Protein AF-A0AAD5WM75-F1 (afdb_monomer_lite)

Sequence (173 aa):
MRLFDHIQTLYEHELYEDLVFLHELIPHCESLSAKHEALMAVYVADAYFELEKYSLSLLSYFKALQLYPEVSRSIHNKHFSDAEVRFRYHKCLVKEKKFEEALAVLAKISGHQYIPKVRYAMAKLLSGKDHKGVNISTLYLQDVFTQCNSAFGSLSTVLRSGASTGSTTLTST

Secondary structure (DSSP, 8-state):
--HHHHHHHHHHTT-HHHHHHHHHH-S--TT--HHHHHHHHHHHHHHHHHTT-HHHHHHHHHHHHHHHHHHGGG---GGGSHHHHHHHHHHHHHHTT-HHHHHHHHHTS-TTS--HHHHHHHHHHHTTS-HHHHHHHHHHHHHHHHH-TT-HHHHHHHHHTT-----------

Radius of gyration: 19.09 Å; chains: 1; bounding box: 59×29×52 Å

InterPro domains:
  IPR011990 Tetratricopeptide-like helical domain superfamily [G3DSA:1.25.40.10] (1-127)
  IPR011990 Tetratricopeptide-like helical domain superfamily [SSF48452] (37-109)

Foldseek 3Di:
DALLVVLVVCLVVLVLVVNLVSPVVPVDRPDDDLQSQLVSLQSNLVSCVVVVVLVSSLVSLVSSLVSCVPCQVVDPPPCSHNQNSLVVNLVSCVSVVVLVVSLVSLVPNPPVPLDLSSLQSQLVSQCPDDPVSVVSSLVSLLSSCVVPVPSVVSVVSNVVVVNDPDDDDPPDD

pLDDT: mean 88.29, std 14.53, range [34.72, 98.69]

Structure (mmCIF, N/CA/C/O backbone):
data_AF-A0AAD5WM75-F1
#
_entry.id   AF-A0AAD5WM75-F1
#
loop_
_atom_site.group_PDB
_atom_site.id
_atom_site.type_symbol
_atom_site.label_atom_id
_atom_site.label_alt_id
_atom_site.label_comp_id
_atom_site.label_asym_id
_atom_site.label_entity_id
_atom_site.label_seq_id
_atom_site.pdbx_PDB_ins_code
_atom_site.Cartn_x
_atom_site.Cartn_y
_atom_site.Cartn_z
_atom_site.occupancy
_atom_site.B_iso_or_equiv
_atom_site.auth_seq_id
_atom_site.auth_comp_id
_atom_site.auth_asym_id
_atom_site.auth_atom_id
_atom_site.pdbx_PDB_model_num
ATOM 1 N N . MET A 1 1 ? 11.668 -2.749 -27.387 1.00 57.50 1 MET A N 1
ATOM 2 C CA . MET A 1 1 ? 10.877 -2.461 -26.171 1.00 57.50 1 MET A CA 1
ATOM 3 C C . MET A 1 1 ? 11.804 -1.894 -25.117 1.00 57.50 1 MET A C 1
ATOM 5 O O . MET A 1 1 ? 12.926 -2.379 -25.008 1.00 57.50 1 MET A O 1
ATOM 9 N N . ARG A 1 2 ? 11.391 -0.837 -24.414 1.00 80.88 2 ARG A N 1
ATOM 10 C CA . ARG A 1 2 ? 12.201 -0.209 -23.355 1.00 80.88 2 ARG A CA 1
ATOM 11 C C . ARG A 1 2 ? 12.063 -1.038 -22.068 1.00 80.88 2 ARG A C 1
ATOM 13 O O . ARG A 1 2 ? 11.110 -1.800 -21.936 1.00 80.88 2 ARG A O 1
ATOM 20 N N . LEU A 1 3 ? 13.005 -0.928 -21.128 1.00 86.69 3 LEU A N 1
ATOM 21 C CA . LEU A 1 3 ? 12.986 -1.689 -19.862 1.00 86.69 3 LEU A CA 1
ATOM 22 C C . LEU A 1 3 ? 11.636 -1.587 -19.137 1.00 86.69 3 LEU A C 1
ATOM 24 O O . LEU A 1 3 ? 11.089 -2.592 -18.697 1.00 86.69 3 LEU A O 1
ATOM 28 N N . PHE A 1 4 ? 11.090 -0.371 -19.077 1.00 91.69 4 PHE A N 1
ATOM 29 C CA . PHE A 1 4 ? 9.799 -0.095 -18.456 1.00 91.69 4 PHE A CA 1
ATOM 30 C C . PHE A 1 4 ? 8.672 -0.981 -19.004 1.00 91.69 4 PHE A C 1
ATOM 32 O O . PHE A 1 4 ? 7.903 -1.518 -18.216 1.00 91.69 4 PHE A O 1
ATOM 39 N N . ASP A 1 5 ? 8.613 -1.186 -20.324 1.00 93.00 5 ASP A N 1
ATOM 40 C CA . ASP A 1 5 ? 7.555 -1.977 -20.963 1.00 93.00 5 ASP A CA 1
ATOM 41 C C . ASP A 1 5 ? 7.616 -3.448 -20.516 1.00 93.00 5 ASP A C 1
ATOM 43 O O . ASP A 1 5 ? 6.585 -4.074 -20.275 1.00 93.00 5 ASP A O 1
ATOM 47 N N . HIS A 1 6 ? 8.827 -3.999 -20.355 1.00 93.88 6 HIS A N 1
ATOM 48 C CA . HIS A 1 6 ? 9.016 -5.364 -19.856 1.00 93.88 6 HIS A CA 1
ATOM 49 C C . HIS A 1 6 ? 8.634 -5.475 -18.380 1.00 93.88 6 HIS A C 1
ATOM 51 O O . HIS A 1 6 ? 7.879 -6.372 -18.023 1.00 93.88 6 HIS A O 1
ATOM 57 N N . ILE A 1 7 ? 9.094 -4.543 -17.535 1.00 95.19 7 ILE A N 1
ATOM 58 C CA . ILE A 1 7 ? 8.730 -4.523 -16.109 1.00 95.19 7 ILE A CA 1
ATOM 59 C C . ILE A 1 7 ? 7.213 -4.401 -15.940 1.00 95.19 7 ILE A C 1
ATOM 61 O O . ILE A 1 7 ? 6.627 -5.126 -15.141 1.00 95.19 7 ILE A O 1
ATOM 65 N N . GLN A 1 8 ? 6.567 -3.527 -16.714 1.00 95.94 8 GLN A N 1
ATOM 66 C CA . GLN A 1 8 ? 5.115 -3.382 -16.700 1.00 95.94 8 GLN A CA 1
ATOM 67 C C . GLN A 1 8 ? 4.418 -4.678 -17.136 1.00 95.94 8 GLN A C 1
ATOM 69 O O . GLN A 1 8 ? 3.488 -5.113 -16.468 1.00 95.94 8 GLN A O 1
ATOM 74 N N . THR A 1 9 ? 4.886 -5.322 -18.210 1.00 97.56 9 THR A N 1
ATOM 75 C CA . THR A 1 9 ? 4.308 -6.588 -18.691 1.00 97.56 9 THR A CA 1
ATOM 76 C C . THR A 1 9 ? 4.412 -7.686 -17.631 1.00 97.56 9 THR A C 1
ATOM 78 O O . THR A 1 9 ? 3.434 -8.389 -17.384 1.00 97.56 9 THR A O 1
ATOM 81 N N . LEU A 1 10 ? 5.574 -7.820 -16.983 1.00 98.19 10 LEU A N 1
ATOM 82 C CA . LEU A 1 10 ? 5.790 -8.792 -15.906 1.00 98.19 10 LEU A CA 1
ATOM 83 C C . LEU A 1 10 ? 4.879 -8.505 -14.708 1.00 98.19 10 LEU A C 1
ATOM 85 O O . LEU A 1 10 ? 4.287 -9.429 -14.159 1.00 98.19 10 LEU A O 1
ATOM 89 N N . TYR A 1 11 ? 4.718 -7.230 -14.346 1.00 97.94 11 TYR A N 1
ATOM 90 C CA . TYR A 1 11 ? 3.819 -6.804 -13.275 1.00 97.94 11 TYR A CA 1
ATOM 91 C C . TYR A 1 11 ? 2.355 -7.148 -13.581 1.00 97.94 11 TYR A C 1
ATOM 93 O O . TYR A 1 11 ? 1.664 -7.696 -12.730 1.00 97.94 11 TYR A O 1
ATOM 101 N N . GLU A 1 12 ? 1.886 -6.872 -14.800 1.00 97.44 12 GLU A N 1
ATOM 102 C CA . GLU A 1 12 ? 0.511 -7.163 -15.235 1.00 97.44 12 GLU A CA 1
ATOM 103 C C . GLU A 1 12 ? 0.188 -8.666 -15.258 1.00 97.44 12 GLU A C 1
ATOM 105 O O . GLU A 1 12 ? -0.976 -9.037 -15.126 1.00 97.44 12 GLU A O 1
ATOM 110 N N . HIS A 1 13 ? 1.207 -9.520 -15.399 1.00 98.38 13 HIS A N 1
ATOM 111 C CA . HIS A 1 13 ? 1.086 -10.981 -15.340 1.00 98.38 13 HIS A CA 1
ATOM 112 C C . HIS A 1 13 ? 1.465 -11.566 -13.971 1.00 98.38 13 HIS A C 1
ATOM 114 O O . HIS A 1 13 ? 1.542 -12.785 -13.840 1.00 98.38 13 HIS A O 1
ATOM 120 N N . GLU A 1 14 ? 1.718 -10.719 -12.967 1.00 98.19 14 GLU A N 1
ATOM 121 C CA . GLU A 1 14 ? 2.098 -11.122 -11.605 1.00 98.19 14 GLU A CA 1
ATOM 122 C C . GLU A 1 14 ? 3.379 -11.988 -11.537 1.00 98.19 14 GLU A C 1
ATOM 124 O O . GLU A 1 14 ? 3.599 -12.746 -10.593 1.00 98.19 14 GLU A O 1
ATOM 129 N N . LEU A 1 15 ? 4.275 -11.855 -12.524 1.00 98.56 15 LEU A N 1
ATOM 130 C CA . LEU A 1 15 ? 5.563 -12.558 -12.588 1.00 98.56 15 LEU A CA 1
ATOM 131 C C . LEU A 1 15 ? 6.622 -11.823 -11.749 1.00 98.56 15 LEU A C 1
ATOM 133 O O . LEU A 1 15 ? 7.573 -11.234 -12.267 1.00 98.56 15 LEU A O 1
ATOM 137 N N . TYR A 1 16 ? 6.426 -11.803 -10.429 1.00 98.44 16 TYR A N 1
ATOM 138 C CA . TYR A 1 16 ? 7.197 -10.953 -9.515 1.00 98.44 16 TYR A CA 1
ATOM 139 C C . TYR A 1 16 ? 8.668 -11.353 -9.361 1.00 98.44 16 TYR A C 1
ATOM 141 O O . TYR A 1 16 ? 9.517 -10.472 -9.208 1.00 98.44 16 TYR A O 1
ATOM 149 N N . GLU A 1 17 ? 8.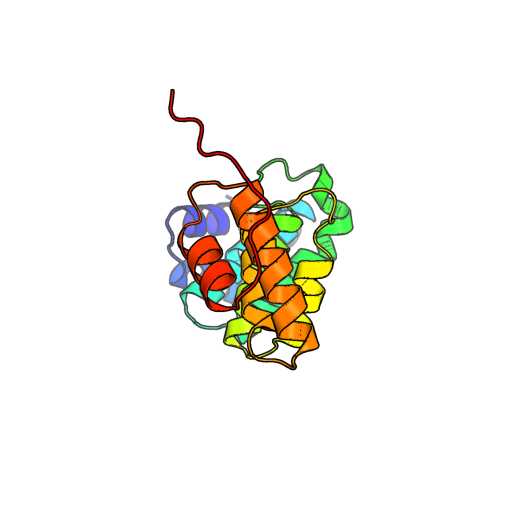990 -12.647 -9.421 1.00 98.31 17 GLU A N 1
ATOM 150 C CA . GLU A 1 17 ? 10.382 -13.119 -9.363 1.00 98.31 17 GLU A CA 1
ATOM 151 C C . GLU A 1 17 ? 11.179 -12.632 -10.577 1.00 98.31 17 GLU A C 1
ATOM 153 O O . GLU A 1 17 ? 12.240 -12.025 -10.412 1.00 98.31 17 GLU A O 1
ATOM 158 N N . ASP A 1 18 ? 10.623 -12.805 -11.780 1.00 97.88 18 ASP A N 1
ATOM 159 C CA . ASP A 1 18 ? 11.221 -12.331 -13.031 1.00 97.88 18 ASP A CA 1
ATOM 160 C C . ASP A 1 18 ? 11.336 -10.803 -13.063 1.00 97.88 18 ASP A C 1
ATOM 162 O O . ASP A 1 18 ? 12.340 -10.257 -13.524 1.00 97.88 18 ASP A O 1
ATOM 166 N N . LEU A 1 19 ? 10.325 -10.095 -12.543 1.00 97.62 19 LEU A N 1
ATOM 167 C CA . LEU A 1 19 ? 10.331 -8.636 -12.446 1.00 97.62 19 LEU A CA 1
ATOM 168 C C . LEU A 1 19 ? 11.499 -8.144 -11.593 1.00 97.62 19 LEU A C 1
ATOM 170 O O . LEU A 1 19 ? 12.256 -7.272 -12.027 1.00 97.62 19 LEU A O 1
ATOM 174 N N . VAL A 1 20 ? 11.645 -8.698 -10.387 1.00 96.50 20 VAL A N 1
ATOM 175 C CA . VAL A 1 20 ? 12.730 -8.337 -9.469 1.00 96.50 20 VAL A CA 1
ATOM 176 C C . VAL A 1 20 ? 14.080 -8.702 -10.073 1.00 96.50 20 VAL A C 1
ATOM 178 O O . VAL A 1 20 ? 14.974 -7.859 -10.077 1.00 96.50 20 VAL A O 1
ATOM 181 N N . PHE A 1 21 ? 14.208 -9.899 -10.652 1.00 95.50 21 PHE A N 1
ATOM 182 C CA . PHE A 1 21 ? 15.432 -10.330 -11.322 1.00 95.50 21 PHE A CA 1
ATOM 183 C C . PHE A 1 21 ? 15.847 -9.355 -12.433 1.00 95.50 21 PHE A C 1
ATOM 185 O O . PHE A 1 21 ? 16.986 -8.888 -12.459 1.00 95.50 21 PHE A O 1
ATOM 192 N N . LEU A 1 22 ? 14.916 -8.985 -13.320 1.00 93.75 22 LEU A N 1
ATOM 193 C CA . LEU A 1 22 ? 15.183 -8.048 -14.410 1.00 93.75 22 LEU A CA 1
ATOM 194 C C . LEU A 1 22 ? 15.560 -6.650 -13.894 1.00 93.75 22 LEU A C 1
ATOM 196 O O . LEU A 1 22 ? 16.464 -6.016 -14.440 1.00 93.75 22 LEU A O 1
ATOM 200 N N . HIS A 1 23 ? 14.879 -6.170 -12.851 1.00 92.06 23 HIS A N 1
ATOM 201 C CA . HIS A 1 23 ? 15.166 -4.879 -12.228 1.00 92.06 23 HIS A CA 1
ATOM 202 C C . HIS A 1 23 ? 16.553 -4.844 -11.564 1.00 92.06 23 HIS A C 1
ATOM 204 O O . HIS A 1 23 ? 17.269 -3.856 -11.701 1.00 92.06 23 HIS A O 1
ATOM 210 N N . GLU A 1 24 ? 16.948 -5.906 -10.860 1.00 91.12 24 GLU A N 1
ATOM 211 C CA . GLU A 1 24 ? 18.248 -6.001 -10.182 1.00 91.12 24 GLU A CA 1
ATOM 212 C C . GLU A 1 24 ? 19.415 -6.181 -11.168 1.00 91.12 24 GLU A C 1
ATOM 214 O O . GLU A 1 24 ? 20.516 -5.688 -10.919 1.00 91.12 24 GLU A O 1
ATOM 219 N N . LEU A 1 25 ? 19.179 -6.843 -12.306 1.00 89.56 25 LEU A N 1
ATOM 220 C CA . LEU A 1 25 ? 20.203 -7.098 -13.323 1.00 89.56 25 LEU A CA 1
ATOM 221 C C . LEU A 1 25 ? 20.619 -5.834 -14.094 1.00 89.56 25 LEU A C 1
ATOM 223 O O . LEU A 1 25 ? 21.724 -5.781 -14.638 1.00 89.56 25 LEU A O 1
ATOM 227 N N . ILE A 1 26 ? 19.750 -4.822 -14.166 1.00 83.06 26 ILE A N 1
ATOM 228 C CA . ILE A 1 26 ? 19.962 -3.618 -14.981 1.00 83.06 26 ILE A CA 1
ATOM 229 C C . ILE A 1 26 ? 20.105 -2.403 -14.050 1.00 83.06 26 ILE A C 1
ATOM 231 O O . ILE A 1 26 ? 19.127 -1.702 -13.789 1.00 83.06 26 ILE A O 1
ATOM 235 N N . PRO A 1 27 ? 21.323 -2.112 -13.551 1.00 63.53 27 PRO A N 1
ATOM 236 C CA . PRO A 1 27 ? 21.525 -1.118 -12.497 1.00 63.53 27 PRO A CA 1
ATOM 237 C C . PRO A 1 27 ? 21.227 0.321 -12.942 1.00 63.53 27 PRO A C 1
ATOM 239 O O . PRO A 1 27 ? 20.901 1.162 -12.105 1.00 63.53 27 PRO A O 1
ATOM 242 N N . HIS A 1 28 ? 21.286 0.619 -14.244 1.00 60.78 28 HIS A N 1
ATOM 243 C CA . HIS A 1 28 ? 21.073 1.965 -14.774 1.00 60.78 28 HIS A CA 1
ATOM 244 C C . HIS A 1 28 ? 20.333 1.922 -16.109 1.00 60.78 28 HIS A C 1
ATOM 246 O O . HIS A 1 28 ? 20.904 1.600 -17.148 1.00 60.78 28 HIS A O 1
ATOM 252 N N . CYS A 1 29 ? 19.049 2.276 -16.088 1.00 60.41 29 CYS A N 1
ATOM 253 C CA . CYS A 1 29 ? 18.306 2.535 -17.311 1.00 60.41 29 C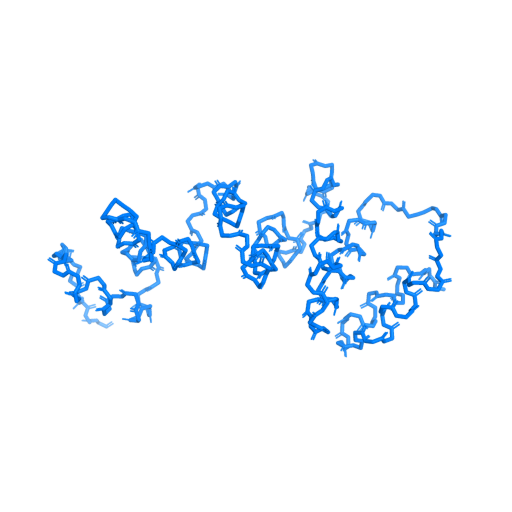YS A CA 1
ATOM 254 C C . CYS A 1 29 ? 18.412 4.025 -17.637 1.00 60.41 29 CYS A C 1
ATOM 256 O O . CYS A 1 29 ? 17.719 4.850 -17.041 1.00 60.41 29 CYS A O 1
ATOM 258 N N . GLU A 1 30 ? 19.286 4.383 -18.573 1.00 61.12 30 GLU A N 1
ATOM 259 C CA . GLU A 1 30 ? 19.337 5.754 -19.070 1.00 61.12 30 GLU A CA 1
ATOM 260 C C . GLU A 1 30 ? 18.006 6.100 -19.768 1.00 61.12 30 GLU A C 1
ATOM 262 O O . GLU A 1 30 ? 17.454 5.290 -20.517 1.00 61.12 30 GLU A O 1
ATOM 267 N N . SER A 1 31 ? 17.492 7.315 -19.527 1.00 72.75 31 SER A N 1
ATOM 268 C CA . SER A 1 31 ? 16.345 7.961 -20.206 1.00 72.75 31 SER A CA 1
ATOM 269 C C . SER A 1 31 ? 14.895 7.602 -19.808 1.00 72.75 31 SER A C 1
ATOM 271 O O . SER A 1 31 ? 13.973 7.819 -20.601 1.00 72.75 31 SER A O 1
ATOM 273 N N . LEU A 1 32 ? 14.619 7.134 -18.582 1.00 84.62 32 LEU A N 1
ATOM 274 C CA . LEU A 1 32 ? 13.224 7.071 -18.109 1.00 84.62 32 LEU A CA 1
ATOM 275 C C . LEU A 1 32 ? 12.674 8.467 -17.776 1.00 84.62 32 LEU A C 1
ATOM 277 O O . LEU A 1 32 ? 13.355 9.302 -17.190 1.00 84.62 32 LEU A O 1
ATOM 281 N N . SER A 1 33 ? 11.410 8.715 -18.130 1.00 91.31 33 SER A N 1
ATOM 282 C CA . SER A 1 33 ? 10.692 9.886 -17.615 1.00 91.31 33 SER A CA 1
ATOM 283 C C . SER A 1 33 ? 10.436 9.722 -16.114 1.00 91.31 33 SER A C 1
ATOM 285 O O . SER A 1 33 ? 10.227 8.596 -15.659 1.00 91.31 33 SER A O 1
ATOM 287 N N . ALA A 1 34 ? 10.340 10.824 -15.363 1.00 92.00 34 ALA A N 1
ATOM 288 C CA . ALA A 1 34 ? 10.015 10.784 -13.932 1.00 92.00 34 ALA A CA 1
ATOM 289 C C . ALA A 1 34 ? 8.736 9.972 -13.644 1.00 92.00 34 ALA A C 1
ATOM 291 O O . ALA A 1 34 ? 8.662 9.231 -12.667 1.00 92.00 34 ALA A O 1
ATOM 292 N N . LYS A 1 35 ? 7.736 10.046 -14.539 1.00 93.50 35 LYS A N 1
ATOM 293 C CA . LYS A 1 35 ? 6.508 9.241 -14.450 1.00 93.50 35 LYS A CA 1
ATOM 294 C C . LYS A 1 35 ? 6.803 7.741 -14.522 1.00 93.50 35 LYS A C 1
ATOM 296 O O . LYS A 1 35 ? 6.280 6.984 -13.710 1.00 93.50 35 LYS A O 1
ATOM 301 N N . HIS A 1 36 ? 7.595 7.3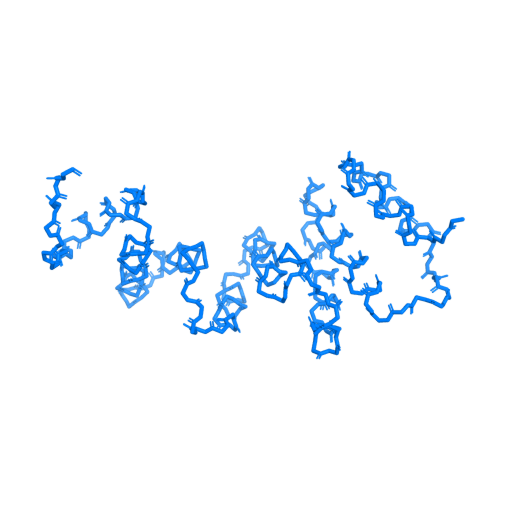06 -15.501 1.00 93.69 36 HIS A N 1
ATOM 302 C CA . HIS A 1 36 ? 7.949 5.892 -15.644 1.00 93.69 36 HIS A CA 1
ATOM 303 C C . HIS A 1 36 ? 8.849 5.419 -14.510 1.00 93.69 36 HIS A C 1
ATOM 305 O O . HIS A 1 36 ? 8.674 4.302 -14.044 1.00 93.69 36 HIS A O 1
ATOM 311 N N . GLU A 1 37 ? 9.752 6.265 -14.018 1.00 93.06 37 GLU A N 1
ATOM 312 C CA . GLU A 1 37 ? 10.566 5.934 -12.852 1.00 93.06 37 GLU A CA 1
ATOM 313 C C . GLU A 1 37 ? 9.704 5.746 -11.595 1.00 93.06 37 GLU A C 1
ATOM 315 O O . GLU A 1 37 ? 9.863 4.754 -10.885 1.00 93.06 37 GLU A O 1
ATOM 320 N N . ALA A 1 38 ? 8.732 6.633 -11.363 1.00 95.31 38 ALA A N 1
ATOM 321 C CA . ALA A 1 38 ? 7.796 6.509 -10.251 1.00 95.31 38 ALA A CA 1
ATOM 322 C C . ALA A 1 38 ? 6.940 5.238 -10.355 1.00 95.31 38 ALA A C 1
ATOM 324 O O . ALA A 1 38 ? 6.788 4.523 -9.368 1.00 95.31 38 ALA A O 1
ATOM 325 N N . LEU A 1 39 ? 6.395 4.934 -11.538 1.00 95.94 39 LEU A N 1
ATOM 326 C CA . LEU A 1 39 ? 5.589 3.727 -11.757 1.00 95.94 39 LEU A CA 1
ATOM 327 C C . LEU A 1 39 ? 6.422 2.449 -11.636 1.00 95.94 39 LEU A C 1
ATOM 329 O O . LEU A 1 39 ? 5.995 1.516 -10.967 1.00 95.94 39 LEU A O 1
ATOM 333 N N . MET A 1 40 ? 7.628 2.426 -12.207 1.00 95.12 40 MET A N 1
ATOM 334 C CA . MET A 1 40 ? 8.549 1.297 -12.080 1.00 95.12 40 MET A CA 1
ATOM 335 C C . MET A 1 40 ? 8.899 1.038 -10.614 1.00 95.12 40 MET A C 1
ATOM 337 O O . MET A 1 40 ? 8.856 -0.105 -10.173 1.00 95.12 40 MET A O 1
ATOM 341 N N . ALA A 1 41 ? 9.165 2.093 -9.837 1.00 96.19 41 ALA A N 1
ATOM 342 C CA . ALA A 1 41 ? 9.400 1.972 -8.403 1.00 96.19 41 ALA A CA 1
ATOM 343 C C . ALA A 1 41 ? 8.182 1.390 -7.659 1.00 96.19 41 ALA A C 1
ATOM 345 O O . ALA A 1 41 ? 8.370 0.582 -6.754 1.00 96.19 41 ALA A O 1
ATOM 346 N N . VAL A 1 42 ? 6.947 1.727 -8.057 1.00 98.06 42 VAL A N 1
ATOM 347 C CA . VAL A 1 42 ? 5.733 1.094 -7.504 1.00 98.06 42 VAL A CA 1
ATOM 348 C C . VAL A 1 42 ? 5.638 -0.383 -7.894 1.00 98.06 42 VAL A C 1
ATOM 350 O O . VAL A 1 42 ? 5.413 -1.206 -7.015 1.00 98.06 42 VAL A O 1
ATOM 353 N N . TYR A 1 43 ? 5.848 -0.742 -9.165 1.00 98.12 43 TYR A N 1
ATOM 354 C CA . TYR A 1 43 ? 5.791 -2.140 -9.621 1.00 98.12 43 TYR A CA 1
ATOM 355 C C . TYR A 1 43 ? 6.807 -3.023 -8.894 1.00 98.12 43 TYR A C 1
ATOM 357 O O . TYR A 1 43 ? 6.479 -4.109 -8.425 1.00 98.12 43 TYR A O 1
ATOM 365 N N . VAL A 1 44 ? 8.034 -2.526 -8.747 1.00 97.31 44 VAL A N 1
ATOM 366 C CA . VAL A 1 44 ? 9.107 -3.208 -8.018 1.00 97.31 44 VAL A CA 1
ATOM 367 C C . VAL A 1 44 ? 8.787 -3.295 -6.524 1.00 97.31 44 VAL A C 1
ATOM 369 O O . VAL A 1 44 ? 9.056 -4.315 -5.896 1.00 97.31 44 VAL A O 1
ATOM 372 N N . ALA A 1 45 ? 8.193 -2.252 -5.935 1.00 98.50 45 ALA A N 1
ATOM 373 C CA . ALA A 1 45 ? 7.785 -2.276 -4.534 1.00 98.50 45 ALA A CA 1
ATOM 374 C C . ALA A 1 45 ? 6.697 -3.320 -4.261 1.00 98.50 45 ALA A C 1
ATOM 376 O O . ALA A 1 45 ? 6.806 -4.066 -3.287 1.00 98.50 45 ALA A O 1
ATOM 377 N N . ASP A 1 46 ? 5.681 -3.385 -5.121 1.00 98.62 46 ASP A N 1
ATOM 378 C CA . ASP A 1 46 ? 4.631 -4.400 -5.072 1.00 98.62 46 ASP A CA 1
ATOM 379 C C . ASP A 1 46 ? 5.235 -5.807 -5.220 1.00 98.62 46 ASP A C 1
ATOM 381 O O . ASP A 1 46 ? 4.974 -6.669 -4.388 1.00 98.62 46 ASP A O 1
ATOM 385 N N . ALA A 1 47 ? 6.120 -6.023 -6.200 1.00 98.62 47 ALA A N 1
ATOM 386 C CA . ALA A 1 47 ? 6.783 -7.312 -6.398 1.00 98.62 47 ALA A CA 1
ATOM 387 C C . ALA A 1 47 ? 7.591 -7.744 -5.164 1.00 98.62 47 ALA A C 1
ATOM 389 O O . ALA A 1 47 ? 7.472 -8.875 -4.699 1.00 98.62 47 ALA A O 1
ATOM 390 N N . TYR A 1 48 ? 8.366 -6.835 -4.563 1.00 98.69 48 TYR A N 1
ATOM 391 C CA . TYR A 1 48 ? 9.052 -7.127 -3.305 1.00 98.69 48 TYR A CA 1
ATOM 392 C C . TYR A 1 48 ? 8.091 -7.428 -2.154 1.00 98.69 48 TYR A C 1
ATOM 394 O O . TYR A 1 48 ? 8.437 -8.223 -1.284 1.00 98.69 48 TYR A O 1
ATOM 402 N N . PHE A 1 49 ? 6.916 -6.796 -2.110 1.00 98.62 49 PHE A N 1
ATOM 403 C CA . PHE A 1 49 ? 5.919 -7.071 -1.078 1.00 98.62 49 PHE A CA 1
ATOM 404 C C . PHE A 1 49 ? 5.345 -8.484 -1.212 1.00 98.62 49 PHE A C 1
ATOM 406 O O . PHE A 1 49 ? 5.277 -9.196 -0.211 1.00 98.62 49 PHE A O 1
ATOM 413 N N . GLU A 1 50 ? 4.978 -8.888 -2.430 1.00 98.50 50 GLU A N 1
ATOM 414 C CA . GLU A 1 50 ? 4.438 -10.222 -2.726 1.00 98.50 50 GLU A CA 1
ATOM 415 C C . GLU A 1 50 ? 5.475 -11.329 -2.484 1.00 98.50 50 GLU A C 1
ATOM 417 O O . GLU A 1 50 ? 5.136 -12.406 -2.006 1.00 98.50 50 GLU A O 1
ATOM 422 N N . LEU A 1 51 ? 6.762 -11.036 -2.696 1.00 98.38 51 LEU A N 1
ATOM 423 C CA . LEU A 1 51 ? 7.877 -11.931 -2.354 1.00 98.38 51 LEU A CA 1
ATOM 424 C C . LEU A 1 51 ? 8.314 -11.847 -0.878 1.00 98.38 51 LEU A C 1
ATOM 426 O O . LEU A 1 51 ? 9.388 -12.330 -0.522 1.00 98.38 51 LEU A O 1
ATOM 430 N N . GLU A 1 52 ? 7.532 -11.182 -0.025 1.00 98.25 52 GLU A N 1
ATOM 431 C CA . GLU A 1 52 ? 7.793 -10.978 1.408 1.00 98.25 52 GLU A CA 1
ATOM 432 C C . GLU A 1 52 ? 9.130 -10.279 1.745 1.00 98.25 52 GLU A C 1
ATOM 434 O O . GLU A 1 52 ? 9.591 -10.274 2.889 1.00 98.25 52 GLU A O 1
ATOM 439 N N . LYS A 1 53 ? 9.745 -9.597 0.772 1.00 98.12 53 LYS A N 1
ATOM 440 C CA . LYS A 1 53 ? 10.960 -8.783 0.934 1.00 98.12 53 LYS A CA 1
ATOM 441 C C . LYS A 1 53 ? 10.598 -7.363 1.393 1.00 98.12 53 LYS A C 1
ATOM 443 O O . LYS A 1 53 ? 10.897 -6.370 0.723 1.00 98.12 53 LYS A O 1
ATOM 448 N N . TYR A 1 54 ? 9.945 -7.244 2.551 1.00 98.25 54 TYR A N 1
ATOM 449 C CA . TYR A 1 54 ? 9.302 -5.998 3.000 1.00 98.25 54 TYR A CA 1
ATOM 450 C C . TYR A 1 54 ? 10.257 -4.799 3.146 1.00 98.25 54 TYR A C 1
ATOM 452 O O . TYR A 1 54 ? 9.889 -3.687 2.769 1.00 98.25 54 TYR A O 1
ATOM 460 N N . SER A 1 55 ? 11.498 -5.001 3.602 1.00 97.44 55 SER A N 1
ATOM 461 C CA . SER A 1 55 ? 12.517 -3.936 3.662 1.00 97.44 55 SER A CA 1
ATOM 462 C C . SER A 1 55 ? 12.844 -3.328 2.293 1.00 97.44 55 SER A C 1
ATOM 464 O O . SER A 1 55 ? 12.973 -2.109 2.172 1.00 97.44 55 SER A O 1
ATOM 466 N N . LEU A 1 56 ? 12.947 -4.158 1.249 1.00 97.94 56 LEU A N 1
ATOM 467 C CA . LEU A 1 56 ? 13.194 -3.691 -0.120 1.00 97.94 56 LEU A CA 1
ATOM 468 C C . LEU A 1 56 ? 11.943 -3.039 -0.710 1.00 97.94 56 LEU A C 1
ATOM 470 O O . LEU A 1 56 ? 12.034 -1.999 -1.360 1.00 97.94 56 LEU A O 1
ATOM 474 N N . SER A 1 57 ? 10.767 -3.595 -0.412 1.00 98.50 57 SER A N 1
ATOM 475 C CA . SER A 1 57 ? 9.487 -2.988 -0.779 1.00 98.50 57 SER A CA 1
ATOM 476 C C . SER A 1 57 ? 9.347 -1.571 -0.209 1.00 98.50 57 SER A C 1
ATOM 478 O O . SER A 1 57 ? 9.017 -0.637 -0.943 1.00 98.50 57 SER A O 1
ATOM 480 N N . LEU A 1 58 ? 9.691 -1.371 1.072 1.00 98.19 58 LEU A N 1
ATOM 481 C CA . LEU A 1 58 ? 9.697 -0.049 1.703 1.00 98.19 58 LEU A CA 1
ATOM 482 C C . LEU A 1 58 ? 10.600 0.940 0.966 1.00 98.19 58 LEU A C 1
ATOM 484 O O . LEU A 1 58 ? 10.172 2.063 0.699 1.00 98.19 58 LEU A O 1
ATOM 488 N N . LEU A 1 59 ? 11.828 0.535 0.633 1.00 97.50 59 LEU A N 1
ATOM 489 C CA . LEU A 1 59 ? 12.778 1.393 -0.073 1.00 97.50 59 LEU A CA 1
ATOM 490 C C . LEU A 1 59 ? 12.231 1.824 -1.442 1.00 97.50 59 LEU A C 1
ATOM 492 O O . LEU A 1 59 ? 12.278 3.007 -1.786 1.00 97.50 59 LEU A O 1
ATOM 496 N N . SER A 1 60 ? 11.657 0.884 -2.190 1.00 97.81 60 SER A N 1
ATOM 497 C CA . SER A 1 60 ? 11.086 1.137 -3.514 1.00 97.81 60 SER A CA 1
ATOM 498 C C . SER A 1 60 ? 9.850 2.040 -3.457 1.00 97.81 60 SER A C 1
ATOM 500 O O . SER A 1 60 ? 9.762 3.008 -4.215 1.00 97.81 60 SER A O 1
ATOM 502 N N . TYR A 1 61 ? 8.928 1.818 -2.514 1.00 98.44 61 TYR A N 1
ATOM 503 C CA . TYR A 1 61 ? 7.794 2.728 -2.314 1.00 98.44 61 TYR A CA 1
ATOM 504 C C . TYR A 1 61 ? 8.233 4.119 -1.869 1.00 98.44 61 TYR A C 1
ATOM 506 O O . TYR A 1 61 ? 7.652 5.111 -2.306 1.00 98.44 61 TYR A O 1
ATOM 514 N N . PHE A 1 62 ? 9.241 4.214 -1.001 1.00 97.50 62 PHE A N 1
ATOM 515 C CA . PHE A 1 62 ? 9.774 5.500 -0.574 1.00 97.50 62 PHE A CA 1
ATOM 516 C C . PHE A 1 62 ? 10.344 6.275 -1.765 1.00 97.50 62 PHE A C 1
ATOM 518 O O . PHE A 1 62 ? 9.980 7.436 -1.956 1.00 97.50 62 PHE A O 1
ATOM 525 N N . LYS A 1 63 ? 11.136 5.609 -2.619 1.00 96.00 63 LYS A N 1
ATOM 526 C CA . LYS A 1 63 ? 11.623 6.179 -3.882 1.00 96.00 63 LYS A CA 1
ATOM 527 C C . LYS A 1 63 ? 10.466 6.648 -4.767 1.00 96.00 63 LYS A C 1
ATOM 529 O O . LYS A 1 63 ? 10.502 7.770 -5.264 1.00 96.00 63 LYS A O 1
ATOM 534 N N . ALA A 1 64 ? 9.422 5.832 -4.929 1.00 96.50 64 ALA A N 1
ATOM 535 C CA . ALA A 1 64 ? 8.237 6.237 -5.678 1.00 96.50 64 ALA A CA 1
ATOM 536 C C . ALA A 1 64 ? 7.645 7.529 -5.094 1.00 96.50 64 ALA A C 1
ATOM 538 O O . ALA A 1 64 ? 7.540 8.528 -5.797 1.00 96.50 64 ALA A O 1
ATOM 539 N N . LEU A 1 65 ? 7.339 7.559 -3.794 1.00 96.31 65 LEU A N 1
ATOM 540 C CA . LEU A 1 65 ? 6.706 8.700 -3.122 1.00 96.31 65 LEU A CA 1
ATOM 541 C C . LEU A 1 65 ? 7.527 9.999 -3.169 1.00 96.31 65 LEU A C 1
ATOM 543 O O . LEU A 1 65 ? 6.932 11.073 -3.076 1.00 96.31 65 LEU A O 1
ATOM 547 N N . GLN A 1 66 ? 8.852 9.933 -3.334 1.00 95.94 66 GLN A N 1
ATOM 548 C CA . GLN A 1 66 ? 9.686 11.120 -3.569 1.00 95.94 66 GLN A CA 1
ATOM 549 C C . GLN A 1 66 ? 9.396 11.785 -4.924 1.00 95.94 66 GLN A C 1
ATOM 551 O O . GLN A 1 66 ? 9.497 13.003 -5.028 1.00 95.94 66 GLN A O 1
ATOM 556 N N . LEU A 1 67 ? 8.983 11.011 -5.932 1.00 95.31 67 LEU A N 1
ATOM 557 C CA . LEU A 1 67 ? 8.696 11.488 -7.290 1.00 95.31 67 LEU A CA 1
ATOM 558 C C . LEU A 1 67 ? 7.237 11.943 -7.469 1.00 95.31 67 LEU A C 1
ATOM 560 O O . LEU A 1 67 ? 6.930 12.759 -8.339 1.00 95.31 67 LEU A O 1
ATOM 564 N N . TYR A 1 68 ? 6.309 11.442 -6.644 1.00 94.12 68 TYR A N 1
ATOM 565 C CA . TYR A 1 68 ? 4.873 11.737 -6.767 1.00 94.12 68 TYR A CA 1
ATOM 566 C C . TYR A 1 68 ? 4.500 13.228 -6.735 1.00 94.12 68 TYR A C 1
ATOM 568 O O . TYR A 1 68 ? 3.589 13.589 -7.487 1.00 94.12 68 TYR A O 1
ATOM 576 N N . PRO A 1 69 ? 5.158 14.120 -5.968 1.00 93.00 69 PRO A N 1
ATOM 577 C CA . PRO A 1 69 ? 4.885 15.556 -6.045 1.00 93.00 69 PRO A CA 1
ATOM 578 C C . PRO A 1 69 ? 4.989 16.130 -7.468 1.00 93.00 69 PRO A C 1
ATOM 580 O O . PRO A 1 69 ? 4.222 17.023 -7.824 1.00 93.00 69 PRO A O 1
ATOM 583 N N . GLU A 1 70 ? 5.879 15.581 -8.296 1.00 91.88 70 GLU A N 1
ATOM 584 C CA . GLU A 1 70 ? 6.114 16.028 -9.672 1.00 91.88 70 GLU A CA 1
ATOM 585 C C . GLU A 1 70 ? 5.191 15.322 -10.673 1.00 91.88 70 GLU A C 1
ATOM 587 O O . GLU A 1 70 ? 4.698 15.933 -11.623 1.00 91.88 70 GLU A O 1
ATOM 592 N N . VAL A 1 71 ? 4.913 14.031 -10.455 1.00 92.44 71 VAL A N 1
ATOM 593 C CA . VAL A 1 71 ? 4.253 13.187 -11.465 1.00 92.44 71 VAL A CA 1
ATOM 594 C C . VAL A 1 71 ? 2.764 12.958 -11.228 1.00 92.44 71 VAL A C 1
ATOM 596 O O . VAL A 1 71 ? 2.079 12.522 -12.155 1.00 92.44 71 VAL A O 1
ATOM 599 N N . SER A 1 72 ? 2.226 13.271 -10.042 1.00 86.81 72 SER A N 1
ATOM 600 C CA . SER A 1 72 ? 0.848 12.909 -9.650 1.00 86.81 72 SER A CA 1
ATOM 601 C C . SER A 1 72 ? -0.216 13.369 -10.648 1.00 86.81 72 SER A C 1
ATOM 603 O O . SER A 1 72 ? -1.177 12.650 -10.897 1.00 86.81 72 SER A O 1
ATOM 605 N N . ARG A 1 73 ? -0.043 14.543 -11.272 1.00 86.81 73 ARG A N 1
ATOM 606 C CA . ARG A 1 73 ? -1.001 15.072 -12.264 1.00 86.81 73 ARG A CA 1
ATOM 607 C C . ARG A 1 73 ? -1.002 14.296 -13.586 1.00 86.81 73 ARG A C 1
ATOM 609 O O . ARG A 1 73 ? -1.989 14.338 -14.310 1.00 86.81 73 ARG A O 1
ATOM 616 N N . SER A 1 74 ? 0.094 13.604 -13.897 1.00 89.06 74 SER A N 1
ATOM 617 C CA . SER A 1 74 ? 0.290 12.842 -15.140 1.00 89.06 74 SER A CA 1
ATOM 618 C C . SER A 1 74 ? -0.124 11.367 -15.032 1.00 89.06 74 SER A C 1
ATOM 620 O O . SER A 1 74 ? -0.190 10.652 -16.041 1.00 89.06 74 SER A O 1
ATOM 622 N N . ILE A 1 75 ? -0.375 10.888 -13.810 1.00 89.44 75 ILE A N 1
ATOM 623 C CA . ILE A 1 75 ? -0.822 9.526 -13.533 1.00 89.44 75 ILE A CA 1
ATOM 624 C C . ILE A 1 75 ? -2.341 9.554 -13.358 1.00 89.44 75 ILE A C 1
ATOM 626 O O . ILE A 1 75 ? -2.866 9.918 -12.312 1.00 89.44 75 ILE A O 1
ATOM 630 N N . HIS A 1 76 ? -3.062 9.171 -14.412 1.00 86.19 76 HIS A N 1
ATOM 631 C CA . HIS A 1 76 ? -4.531 9.158 -14.410 1.00 86.19 76 HIS A CA 1
ATOM 632 C C . HIS A 1 76 ? -5.127 7.841 -13.902 1.00 86.19 76 HIS A C 1
ATOM 634 O O . HIS A 1 76 ? -6.314 7.775 -13.583 1.00 86.19 76 HIS A O 1
ATOM 640 N N . ASN A 1 77 ? -4.317 6.783 -13.820 1.00 88.44 77 ASN A N 1
ATOM 641 C CA . ASN A 1 77 ? -4.771 5.506 -13.298 1.00 88.44 77 ASN A CA 1
ATOM 642 C C . ASN A 1 77 ? -4.942 5.607 -11.774 1.00 88.44 77 ASN A C 1
ATOM 644 O O . ASN A 1 77 ? -3.974 5.801 -11.041 1.00 88.44 77 ASN A O 1
ATOM 648 N N . LYS A 1 78 ? -6.181 5.437 -11.298 1.00 86.44 78 LYS A N 1
ATOM 649 C CA . LYS A 1 78 ? -6.534 5.531 -9.873 1.00 86.44 78 LYS A CA 1
ATOM 650 C C . LYS A 1 78 ? -5.775 4.525 -9.002 1.00 86.44 78 LYS A C 1
ATOM 652 O O . LYS A 1 78 ? -5.474 4.846 -7.852 1.00 86.44 78 LYS A O 1
ATOM 657 N N . HIS A 1 79 ? -5.416 3.361 -9.552 1.00 89.12 79 HIS A N 1
ATOM 658 C CA . HIS A 1 79 ? -4.616 2.345 -8.862 1.00 89.12 79 HIS A CA 1
ATOM 659 C C . HIS A 1 79 ? -3.180 2.808 -8.582 1.00 89.12 79 HIS A C 1
ATOM 661 O O . HIS A 1 79 ? -2.546 2.275 -7.682 1.00 89.12 79 HIS A O 1
ATOM 667 N N . PHE A 1 80 ? -2.683 3.820 -9.290 1.00 93.69 80 PHE A N 1
ATOM 668 C CA . PHE A 1 80 ? -1.349 4.391 -9.093 1.00 93.69 80 PHE A CA 1
ATOM 669 C C . PHE A 1 80 ? -1.426 5.852 -8.638 1.00 93.69 80 PHE A C 1
ATOM 671 O O . PHE A 1 80 ? -0.557 6.658 -8.937 1.00 93.69 80 PHE A O 1
ATOM 678 N N . SER A 1 81 ? -2.497 6.231 -7.940 1.00 92.94 81 SER A N 1
ATOM 679 C CA . SER A 1 81 ? -2.590 7.554 -7.317 1.00 92.94 81 SER A CA 1
ATOM 680 C C . SER A 1 81 ? -1.679 7.658 -6.084 1.00 92.94 81 SER A C 1
ATOM 682 O O . SER A 1 81 ? -1.392 6.646 -5.446 1.00 92.94 81 SER A O 1
ATOM 684 N N . ASP A 1 82 ? -1.273 8.878 -5.699 1.00 92.50 82 ASP A N 1
ATOM 685 C CA . ASP A 1 82 ? -0.479 9.125 -4.473 1.00 92.50 82 ASP A CA 1
ATOM 686 C C . ASP A 1 82 ? -1.131 8.478 -3.240 1.00 92.50 82 ASP A C 1
ATOM 688 O O . ASP A 1 82 ? -0.469 7.806 -2.450 1.00 92.50 82 ASP A O 1
ATOM 692 N N . ALA A 1 83 ? -2.457 8.602 -3.125 1.00 92.69 83 ALA A N 1
ATOM 693 C CA . ALA A 1 83 ? -3.233 7.985 -2.057 1.00 92.69 83 ALA A CA 1
ATOM 694 C C . ALA A 1 83 ? -3.133 6.451 -2.072 1.00 92.69 83 ALA A C 1
ATOM 696 O O . ALA A 1 83 ? -2.974 5.843 -1.012 1.00 92.69 83 ALA A O 1
ATOM 697 N N . GLU A 1 84 ? -3.198 5.820 -3.250 1.00 94.31 84 GLU A N 1
ATOM 698 C CA . GLU A 1 84 ? -3.073 4.366 -3.360 1.00 94.31 84 GLU A CA 1
ATOM 699 C C . GLU A 1 84 ? -1.667 3.897 -3.004 1.00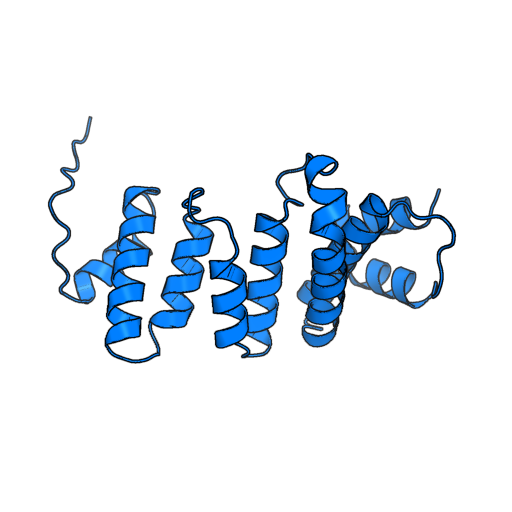 94.31 84 GLU A C 1
ATOM 701 O O . GLU A 1 84 ? -1.519 2.952 -2.235 1.00 94.31 84 GLU A O 1
ATOM 706 N N . VAL A 1 85 ? -0.633 4.584 -3.492 1.00 96.00 85 VAL A N 1
ATOM 707 C CA . VAL A 1 85 ? 0.758 4.231 -3.187 1.00 96.00 85 VAL A CA 1
ATOM 708 C C . VAL A 1 85 ? 1.051 4.391 -1.701 1.00 96.00 85 VAL A C 1
ATOM 710 O O . VAL A 1 85 ? 1.613 3.482 -1.097 1.00 96.00 85 VAL A O 1
ATOM 713 N N . ARG A 1 86 ? 0.590 5.473 -1.059 1.00 96.44 86 ARG A N 1
ATOM 714 C CA . ARG A 1 86 ? 0.667 5.614 0.407 1.00 96.44 86 ARG A CA 1
ATOM 715 C C . ARG A 1 86 ? -0.083 4.494 1.122 1.00 96.44 86 ARG A C 1
ATOM 717 O O . ARG A 1 86 ? 0.404 3.966 2.123 1.00 96.44 86 ARG A O 1
ATOM 724 N N . PHE A 1 87 ? -1.247 4.098 0.606 1.00 96.75 87 PHE A N 1
ATOM 725 C CA . PHE A 1 87 ? -2.001 2.975 1.150 1.00 96.75 87 PHE A CA 1
ATOM 726 C C . PHE A 1 87 ? -1.317 1.621 0.914 1.00 96.75 87 PHE A C 1
ATOM 728 O O . PHE A 1 87 ? -1.521 0.713 1.704 1.00 96.75 87 PHE A O 1
ATOM 735 N N . ARG A 1 88 ? -0.476 1.419 -0.094 1.00 97.44 88 ARG A N 1
ATOM 736 C CA . ARG A 1 88 ? 0.309 0.174 -0.177 1.00 97.44 88 ARG A CA 1
ATOM 737 C C . ARG A 1 88 ? 1.568 0.243 0.689 1.00 97.44 88 ARG A C 1
ATOM 739 O O . ARG A 1 88 ? 1.842 -0.688 1.444 1.00 97.44 88 ARG A O 1
ATOM 746 N N . TYR A 1 89 ? 2.228 1.399 0.720 1.00 98.31 89 TYR A N 1
ATOM 747 C CA . TYR A 1 89 ? 3.379 1.664 1.581 1.00 98.31 89 TYR A CA 1
ATOM 748 C C . TYR A 1 89 ? 3.071 1.426 3.070 1.00 98.31 89 TYR A C 1
ATOM 750 O O . TYR A 1 89 ? 3.868 0.800 3.768 1.00 98.31 89 TYR A O 1
ATOM 758 N N . HIS A 1 90 ? 1.884 1.820 3.562 1.00 97.88 90 HIS A N 1
ATOM 759 C CA . HIS A 1 90 ? 1.510 1.535 4.956 1.00 97.88 90 HIS A CA 1
ATOM 760 C C . HIS A 1 90 ? 1.468 0.031 5.262 1.00 97.88 90 HIS A C 1
ATOM 762 O O . HIS A 1 90 ? 1.836 -0.364 6.366 1.00 97.88 90 HIS A O 1
ATOM 768 N N . LYS A 1 91 ? 1.033 -0.816 4.315 1.00 97.88 91 LYS A N 1
ATOM 769 C CA . LYS A 1 91 ? 0.965 -2.269 4.537 1.00 97.88 91 LYS A CA 1
ATOM 770 C C . LYS A 1 91 ? 2.362 -2.840 4.768 1.00 97.88 91 LYS A C 1
ATOM 772 O O . LYS A 1 91 ? 2.537 -3.676 5.649 1.00 97.88 91 LYS A O 1
ATOM 777 N N . CYS A 1 92 ? 3.350 -2.336 4.034 1.00 97.69 92 CYS A N 1
ATOM 778 C CA . CYS A 1 92 ? 4.756 -2.695 4.211 1.00 97.69 92 CYS A CA 1
ATOM 779 C C . CYS A 1 92 ? 5.274 -2.257 5.581 1.00 97.69 92 CYS A C 1
ATOM 781 O O . CYS A 1 92 ? 5.880 -3.049 6.294 1.00 97.69 92 CYS A O 1
ATOM 783 N N . LEU A 1 93 ? 4.966 -1.021 5.992 1.00 98.25 93 LEU A N 1
ATOM 784 C CA . LEU A 1 93 ? 5.352 -0.511 7.312 1.00 98.25 93 LEU A CA 1
ATOM 785 C C . LEU A 1 93 ? 4.761 -1.365 8.441 1.00 98.25 93 LEU A C 1
ATOM 787 O O . LEU A 1 93 ? 5.438 -1.629 9.430 1.00 98.25 93 LEU A O 1
ATOM 791 N N . VAL A 1 94 ? 3.527 -1.852 8.282 1.00 97.44 94 VAL A N 1
ATOM 792 C CA . VAL A 1 94 ? 2.891 -2.772 9.238 1.00 97.44 94 VAL A CA 1
ATOM 793 C C . VAL A 1 94 ? 3.612 -4.117 9.307 1.00 97.44 94 VAL A C 1
ATOM 795 O O . VAL A 1 94 ? 3.826 -4.620 10.410 1.00 97.44 94 VAL A O 1
ATOM 798 N N . LYS A 1 95 ? 4.011 -4.690 8.165 1.00 97.75 95 LYS A N 1
ATOM 799 C CA . LYS A 1 95 ? 4.790 -5.941 8.119 1.00 97.75 95 LYS A CA 1
ATOM 800 C C . LYS A 1 95 ? 6.140 -5.798 8.829 1.00 97.75 95 LYS A C 1
ATOM 802 O O . LYS A 1 95 ? 6.523 -6.679 9.590 1.00 97.75 95 LYS A O 1
ATOM 807 N N . GLU A 1 96 ? 6.768 -4.636 8.688 1.00 96.62 96 GLU A N 1
ATOM 808 C CA . GLU A 1 96 ? 8.011 -4.247 9.369 1.00 96.62 96 GLU A CA 1
ATOM 809 C C . GLU A 1 96 ? 7.798 -3.730 10.806 1.00 96.62 96 GLU A C 1
ATOM 811 O O . GLU A 1 96 ? 8.732 -3.250 11.446 1.00 96.62 96 GLU A O 1
ATOM 816 N N . LYS A 1 97 ? 6.572 -3.814 11.345 1.00 96.56 97 LYS A N 1
ATOM 817 C CA . LYS A 1 97 ? 6.201 -3.368 12.704 1.00 96.56 97 LYS A CA 1
ATOM 818 C C . LYS A 1 97 ? 6.460 -1.875 12.980 1.00 96.56 97 LYS A C 1
ATOM 820 O O . LYS A 1 97 ? 6.491 -1.445 14.132 1.00 96.56 97 LYS A O 1
ATOM 825 N N . LYS A 1 98 ? 6.573 -1.052 11.935 1.00 96.69 98 LYS A N 1
ATOM 826 C CA . LYS A 1 98 ? 6.741 0.410 11.995 1.00 96.69 98 LYS A CA 1
ATOM 827 C C . LYS A 1 98 ? 5.385 1.118 12.092 1.00 96.69 98 LYS A C 1
ATOM 829 O O . LYS A 1 98 ? 4.985 1.879 11.211 1.00 96.69 98 LYS A O 1
ATOM 834 N N . PHE A 1 99 ? 4.637 0.838 13.160 1.00 95.56 99 PHE A N 1
ATOM 835 C CA . PHE A 1 99 ? 3.231 1.251 13.286 1.00 95.56 99 PHE A CA 1
ATOM 836 C C . PHE A 1 99 ? 3.022 2.772 13.339 1.00 95.56 99 PHE A C 1
ATOM 838 O O . PHE A 1 99 ? 2.056 3.272 12.763 1.00 95.56 99 PHE A O 1
ATOM 845 N N . GLU A 1 100 ? 3.922 3.516 13.990 1.00 94.75 100 GLU A N 1
ATOM 846 C CA . GLU A 1 100 ? 3.827 4.983 14.057 1.00 94.75 100 GLU A CA 1
ATOM 847 C C . GLU A 1 100 ? 4.042 5.629 12.688 1.00 94.75 100 GLU A C 1
ATOM 849 O O . GLU A 1 100 ? 3.265 6.489 12.273 1.00 94.75 100 GLU A O 1
ATOM 854 N N . GLU A 1 101 ? 5.045 5.163 11.941 1.00 96.62 101 GLU A N 1
ATOM 855 C CA . GLU A 1 101 ? 5.289 5.611 10.569 1.00 96.62 101 GLU A CA 1
ATOM 856 C C . GLU A 1 101 ? 4.105 5.266 9.660 1.00 96.62 101 GLU A C 1
ATOM 858 O O . GLU A 1 101 ? 3.674 6.105 8.866 1.00 96.62 101 GLU A O 1
ATOM 863 N N . ALA A 1 102 ? 3.530 4.065 9.808 1.00 97.12 102 ALA A N 1
ATOM 864 C CA . ALA A 1 102 ? 2.352 3.646 9.049 1.00 97.12 102 ALA A CA 1
ATOM 865 C C . ALA A 1 102 ? 1.168 4.595 9.286 1.00 97.12 102 ALA A C 1
ATOM 867 O O . ALA A 1 102 ? 0.520 5.033 8.333 1.00 97.12 102 ALA A O 1
ATOM 868 N N . LEU A 1 103 ? 0.917 4.964 10.546 1.00 94.75 103 LEU A N 1
ATOM 869 C CA . LEU A 1 103 ? -0.137 5.909 10.902 1.00 94.75 103 LEU A CA 1
ATOM 870 C C . LEU A 1 103 ? 0.138 7.306 10.325 1.00 94.75 103 LEU A C 1
ATOM 872 O O . LEU A 1 103 ? -0.769 7.922 9.763 1.00 94.75 103 LEU A O 1
ATOM 876 N N . ALA A 1 104 ? 1.385 7.782 10.399 1.00 95.00 104 ALA A N 1
ATOM 877 C CA . ALA A 1 104 ? 1.791 9.070 9.836 1.00 95.00 104 ALA A CA 1
ATOM 878 C C . ALA A 1 104 ? 1.616 9.123 8.308 1.00 95.00 104 ALA A C 1
ATOM 880 O O . ALA A 1 104 ? 1.199 10.146 7.767 1.00 95.00 104 ALA A O 1
ATOM 881 N N . VAL A 1 105 ? 1.910 8.030 7.599 1.00 95.44 105 VAL A N 1
ATOM 882 C CA . VAL A 1 105 ? 1.695 7.924 6.148 1.00 95.44 105 VAL A CA 1
ATOM 883 C C . VAL A 1 105 ? 0.210 7.978 5.806 1.00 95.44 105 VAL A C 1
ATOM 885 O O . VAL A 1 105 ? -0.168 8.718 4.898 1.00 95.44 105 VAL A O 1
ATOM 888 N N . LEU A 1 106 ? -0.632 7.237 6.532 1.00 94.56 106 LEU A N 1
ATOM 889 C CA . LEU A 1 106 ? -2.080 7.241 6.312 1.00 94.56 106 LEU A CA 1
ATOM 890 C C . LEU A 1 106 ? -2.697 8.613 6.606 1.00 94.56 106 LEU A C 1
ATOM 892 O O . LEU A 1 106 ? -3.541 9.070 5.841 1.00 94.56 106 LEU A O 1
ATOM 896 N N . ALA A 1 107 ? -2.231 9.306 7.648 1.00 92.12 107 ALA A N 1
ATOM 897 C CA . ALA A 1 107 ? -2.690 10.652 7.996 1.00 92.12 107 ALA A CA 1
ATOM 898 C C . ALA A 1 107 ? -2.352 11.716 6.932 1.00 92.12 107 ALA A C 1
ATOM 900 O O . ALA A 1 107 ? -3.010 12.753 6.875 1.00 92.12 107 ALA A O 1
ATOM 901 N N . LYS A 1 108 ? -1.348 11.470 6.074 1.00 92.00 108 LYS A N 1
ATOM 902 C CA . LYS A 1 108 ? -0.999 12.353 4.945 1.00 92.00 108 LYS A CA 1
ATOM 903 C C . LYS A 1 108 ? -1.928 12.196 3.741 1.00 92.00 108 LYS A C 1
ATOM 905 O O . LYS A 1 108 ? -1.917 13.059 2.867 1.00 92.00 108 LYS A O 1
ATOM 910 N N . ILE A 1 109 ? -2.718 11.123 3.668 1.00 90.75 109 ILE A N 1
ATOM 911 C CA . ILE A 1 109 ? -3.734 10.973 2.624 1.00 90.75 109 ILE A CA 1
ATOM 912 C C . ILE A 1 109 ? -4.832 12.003 2.920 1.00 90.75 109 ILE A C 1
ATOM 914 O O . ILE A 1 109 ? -5.454 11.956 3.979 1.00 90.75 109 ILE A O 1
ATOM 918 N N . SER A 1 110 ? -5.027 12.971 2.014 1.00 73.94 110 SER A N 1
ATOM 919 C CA . SER A 1 110 ? -5.857 14.163 2.239 1.00 73.94 110 SER A CA 1
ATOM 920 C C . SER A 1 110 ? -7.224 13.822 2.844 1.00 73.94 110 SER A C 1
ATOM 922 O O . SER A 1 110 ? -8.043 13.164 2.200 1.00 73.94 110 SER A O 1
ATOM 924 N N . GLY A 1 111 ? -7.486 14.327 4.055 1.00 55.41 111 GLY A N 1
ATOM 925 C CA . GLY A 1 111 ? -8.663 13.990 4.867 1.00 55.41 111 GLY A CA 1
ATOM 926 C C . GLY A 1 111 ? -10.026 14.358 4.268 1.00 55.41 111 GLY A C 1
ATOM 927 O O . GLY A 1 111 ? -11.042 13.904 4.783 1.00 55.41 111 GLY A O 1
ATOM 928 N N . HIS A 1 112 ? -10.061 15.130 3.175 1.00 52.94 112 HIS A N 1
ATOM 929 C CA . HIS A 1 112 ? -11.281 15.414 2.406 1.00 52.94 112 HIS A CA 1
ATOM 930 C C . HIS A 1 112 ? -11.796 14.199 1.629 1.00 52.94 112 HIS A C 1
ATOM 932 O O . HIS A 1 112 ? -12.981 14.114 1.320 1.00 52.94 112 HIS A O 1
ATOM 938 N N . GLN A 1 113 ? -10.915 13.246 1.326 1.00 58.59 113 GLN A N 1
ATOM 939 C CA . GLN A 1 113 ? -11.297 11.952 0.792 1.00 58.59 113 GLN A CA 1
ATOM 940 C C . GLN A 1 113 ? -11.411 11.026 1.991 1.00 58.59 113 GLN A C 1
ATOM 942 O O . GLN A 1 113 ? -10.440 10.422 2.444 1.00 58.59 113 GLN A O 1
ATOM 947 N N . TYR A 1 114 ? -12.598 10.957 2.574 1.00 64.06 114 TYR A N 1
ATOM 948 C CA . TYR A 1 114 ? -12.871 9.887 3.508 1.00 64.06 114 TYR A CA 1
ATOM 949 C C . TYR A 1 114 ? -12.875 8.581 2.712 1.00 64.06 114 TYR A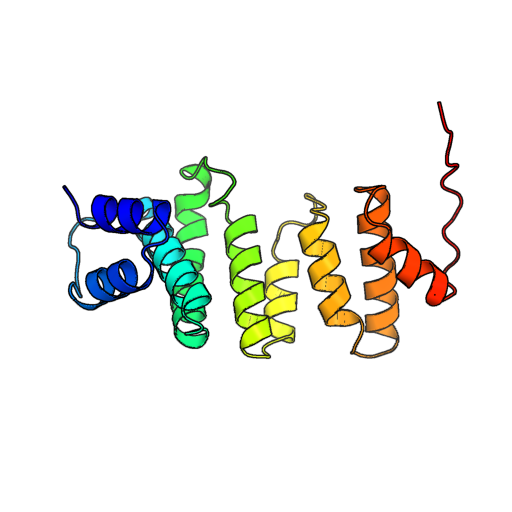 C 1
ATOM 951 O O . TYR A 1 114 ? -13.822 8.261 2.004 1.00 64.06 114 TYR A O 1
ATOM 959 N N . ILE A 1 115 ? -11.749 7.874 2.744 1.00 85.50 115 ILE A N 1
ATOM 960 C CA . ILE A 1 115 ? -11.606 6.591 2.069 1.00 85.50 115 ILE A CA 1
ATOM 961 C C . ILE A 1 115 ? -11.784 5.513 3.145 1.00 85.50 115 ILE A C 1
ATOM 963 O O . ILE A 1 115 ? -10.905 5.382 4.006 1.00 85.50 115 ILE A O 1
ATOM 967 N N . PRO A 1 116 ? -12.870 4.713 3.115 1.00 92.19 116 PRO A N 1
ATOM 968 C CA . PRO A 1 116 ? -13.167 3.741 4.167 1.00 92.19 116 PRO A CA 1
ATOM 969 C C . PRO A 1 116 ? -11.994 2.807 4.489 1.00 92.19 116 PRO A C 1
ATOM 971 O O . PRO A 1 116 ? -11.684 2.578 5.653 1.00 92.19 116 PRO A O 1
ATOM 974 N N . LYS A 1 117 ? -11.253 2.336 3.477 1.00 93.69 117 LYS A N 1
ATOM 975 C CA . LYS A 1 117 ? -10.083 1.470 3.703 1.00 93.69 117 LYS A CA 1
ATOM 976 C C . LYS A 1 117 ? -8.958 2.152 4.493 1.00 93.69 117 LYS A C 1
ATOM 978 O O . LYS A 1 117 ? -8.321 1.498 5.312 1.00 93.69 117 LYS A O 1
ATOM 983 N N . VAL A 1 118 ? -8.733 3.452 4.279 1.00 94.38 118 VAL A N 1
ATOM 984 C CA . VAL A 1 118 ? -7.705 4.235 4.988 1.00 94.38 118 VAL A CA 1
ATOM 985 C C . VAL A 1 118 ? -8.117 4.396 6.446 1.00 94.38 118 VAL A C 1
ATOM 987 O O . VAL A 1 118 ? -7.346 4.054 7.337 1.00 94.38 118 VAL A O 1
ATOM 990 N N . ARG A 1 119 ? -9.363 4.819 6.699 1.00 93.25 119 ARG A N 1
ATOM 991 C CA . ARG A 1 119 ? -9.907 4.959 8.060 1.00 93.25 119 ARG A CA 1
ATOM 992 C C . ARG A 1 119 ? -9.902 3.636 8.818 1.00 93.25 119 ARG A C 1
ATOM 994 O O . ARG A 1 119 ? -9.477 3.591 9.967 1.00 93.25 119 ARG A O 1
ATOM 1001 N N . TYR A 1 120 ? -10.285 2.551 8.154 1.00 95.19 120 TYR A N 1
ATOM 1002 C CA . TYR A 1 120 ? -10.244 1.212 8.728 1.00 95.19 120 TYR A CA 1
ATOM 1003 C C . TYR A 1 120 ? -8.816 0.771 9.090 1.00 95.19 120 TYR A C 1
ATOM 1005 O O . TYR A 1 120 ? -8.592 0.239 10.177 1.00 95.19 120 TYR A O 1
ATOM 1013 N N . ALA A 1 121 ? -7.833 1.030 8.221 1.00 95.38 121 ALA A N 1
ATOM 1014 C CA . ALA A 1 121 ? -6.428 0.744 8.512 1.00 95.38 121 ALA A CA 1
ATOM 1015 C C . ALA A 1 121 ? -5.906 1.569 9.702 1.00 95.38 121 ALA A C 1
ATOM 1017 O O . ALA A 1 121 ? -5.287 1.011 10.607 1.00 95.38 121 ALA A O 1
ATOM 1018 N N . MET A 1 122 ? -6.220 2.868 9.759 1.00 94.75 122 MET A N 1
ATOM 1019 C CA . MET A 1 122 ? -5.864 3.720 10.901 1.00 94.75 122 MET A CA 1
ATOM 1020 C C . MET A 1 122 ? -6.509 3.222 12.201 1.00 94.75 122 MET A C 1
ATOM 1022 O O . MET A 1 122 ? -5.843 3.165 13.232 1.00 94.75 122 MET A O 1
ATOM 1026 N N . ALA A 1 123 ? -7.778 2.805 12.157 1.00 94.12 123 ALA A N 1
ATOM 1027 C CA . ALA A 1 123 ? -8.475 2.260 13.317 1.00 94.12 123 ALA A CA 1
ATOM 1028 C C . ALA A 1 123 ? -7.775 1.013 13.877 1.00 94.12 123 ALA A C 1
ATOM 1030 O O . ALA A 1 123 ? -7.576 0.917 15.089 1.00 94.12 123 ALA A O 1
ATOM 1031 N N . LYS A 1 124 ? -7.342 0.095 13.003 1.00 94.50 124 LYS A N 1
ATOM 1032 C CA . LYS A 1 124 ? -6.584 -1.104 13.398 1.00 94.50 124 LYS A CA 1
ATOM 1033 C C . LYS A 1 124 ? -5.245 -0.781 14.059 1.00 94.50 124 LYS A C 1
ATOM 1035 O O . LYS A 1 124 ? -4.852 -1.468 14.993 1.00 94.50 124 LYS A O 1
ATOM 1040 N N . LEU A 1 125 ? -4.549 0.257 13.596 1.00 94.19 125 LEU A N 1
ATOM 1041 C CA . LEU A 1 125 ? -3.283 0.690 14.202 1.00 94.19 125 LEU A CA 1
ATOM 1042 C C . LEU A 1 125 ? -3.476 1.318 15.588 1.00 94.19 125 LEU A C 1
ATOM 1044 O O . LEU A 1 125 ? -2.566 1.292 16.413 1.00 94.19 125 LEU A O 1
ATOM 1048 N N . LEU A 1 126 ? -4.650 1.894 15.845 1.00 91.38 126 LEU A N 1
ATOM 1049 C CA . LEU A 1 126 ? -4.962 2.602 17.085 1.00 91.38 126 LEU A CA 1
ATOM 1050 C C . LEU A 1 126 ? -5.624 1.717 18.151 1.00 91.38 126 LEU A C 1
ATOM 1052 O O . LEU A 1 126 ? -5.519 2.027 19.335 1.00 91.38 126 LEU A O 1
ATOM 1056 N N . SER A 1 127 ? -6.266 0.608 17.765 1.00 84.19 127 SER A N 1
ATOM 1057 C CA . SER A 1 127 ? -7.032 -0.251 18.684 1.00 84.19 127 SER A CA 1
ATOM 1058 C C . SER A 1 127 ? -6.189 -0.959 19.752 1.00 84.19 127 SER A C 1
ATOM 1060 O O . SER A 1 127 ? -6.749 -1.445 20.727 1.00 84.19 127 SER A O 1
ATOM 1062 N N . GLY A 1 128 ? -4.867 -1.041 19.573 1.00 76.31 128 GLY A N 1
ATOM 1063 C CA . GLY A 1 128 ? -3.934 -1.664 20.522 1.00 76.31 128 GLY A CA 1
ATOM 1064 C C . GLY A 1 128 ? -3.085 -0.681 21.334 1.00 76.31 128 GLY A C 1
ATOM 1065 O O . GLY A 1 128 ? -2.126 -1.115 21.965 1.00 76.31 128 GLY A O 1
ATOM 1066 N N . LYS A 1 129 ? -3.373 0.628 21.268 1.00 81.50 129 LYS A N 1
ATOM 1067 C CA . LYS A 1 129 ? -2.615 1.662 21.992 1.00 81.50 129 LYS A CA 1
ATOM 1068 C C . LYS A 1 129 ? -3.215 1.929 23.383 1.00 81.50 129 LYS A C 1
ATOM 1070 O O . LYS A 1 129 ? -3.491 1.006 24.139 1.00 81.50 129 LYS A O 1
ATOM 1075 N N . ASP A 1 130 ? -3.388 3.198 23.736 1.00 84.50 130 ASP A N 1
ATOM 1076 C CA . ASP A 1 130 ? -3.969 3.677 24.984 1.00 84.50 130 ASP A CA 1
ATOM 1077 C C . ASP A 1 130 ? -5.483 3.927 24.844 1.00 84.50 130 ASP A C 1
ATOM 1079 O O . ASP A 1 130 ? -6.062 3.824 23.759 1.00 84.50 130 ASP A O 1
ATOM 1083 N N . HIS A 1 131 ? -6.147 4.306 25.941 1.00 80.94 131 HIS A N 1
ATOM 1084 C CA . HIS A 1 131 ? -7.578 4.640 25.926 1.00 80.94 131 HIS A CA 1
ATOM 1085 C C . HIS A 1 131 ? -7.934 5.713 24.881 1.00 80.94 131 HIS A C 1
ATOM 1087 O O . HIS A 1 131 ? -9.005 5.657 24.277 1.00 80.94 131 HIS A O 1
ATOM 1093 N N . LYS A 1 132 ? -7.032 6.673 24.624 1.00 84.69 132 LYS A N 1
ATOM 1094 C CA . LYS A 1 132 ? -7.229 7.694 23.586 1.00 84.69 132 LYS A CA 1
ATOM 1095 C C . LYS A 1 132 ? -7.205 7.075 22.189 1.00 84.69 132 LYS A C 1
ATOM 1097 O O . LYS A 1 132 ? -8.089 7.369 21.388 1.00 84.69 132 LYS A O 1
ATOM 1102 N N . GLY A 1 133 ? -6.247 6.192 21.911 1.00 85.94 133 GLY A N 1
ATOM 1103 C CA . GLY A 1 133 ? -6.173 5.425 20.671 1.00 85.94 133 GLY A CA 1
ATOM 1104 C C . GLY A 1 133 ? -7.425 4.584 20.427 1.00 85.94 133 GLY A C 1
ATOM 1105 O O . GLY A 1 133 ? -7.984 4.632 19.332 1.00 85.94 133 GLY A O 1
ATOM 1106 N N . VAL A 1 134 ? -7.935 3.898 21.452 1.00 86.75 134 VAL A N 1
ATOM 1107 C CA . VAL A 1 134 ? -9.176 3.106 21.352 1.00 86.75 134 VAL A CA 1
ATOM 1108 C C . VAL A 1 134 ? -10.388 3.985 21.018 1.00 86.75 134 VAL A C 1
ATOM 1110 O O . VAL A 1 134 ? -11.187 3.630 20.147 1.00 86.75 134 VAL A O 1
ATOM 1113 N N . ASN A 1 135 ? -10.501 5.165 21.631 1.00 88.50 135 ASN A N 1
ATOM 1114 C CA . ASN A 1 135 ? -11.581 6.106 21.322 1.00 88.50 135 ASN A CA 1
ATOM 1115 C C . ASN A 1 135 ? -11.501 6.608 19.870 1.00 88.50 135 ASN A C 1
ATOM 1117 O O . ASN A 1 135 ? -12.502 6.588 19.157 1.00 88.50 135 ASN A O 1
ATOM 1121 N N . ILE A 1 136 ? -10.310 6.996 19.397 1.00 90.81 136 ILE A N 1
ATOM 1122 C CA . ILE A 1 136 ? -10.113 7.441 18.004 1.00 90.81 136 ILE A CA 1
ATOM 1123 C C . ILE A 1 136 ? -10.384 6.294 17.021 1.00 90.81 136 ILE A C 1
ATOM 1125 O O . ILE A 1 136 ? -11.018 6.500 15.987 1.00 90.81 136 ILE A O 1
ATOM 1129 N N . SER A 1 137 ? -9.951 5.075 17.352 1.00 91.62 137 SER A N 1
ATOM 1130 C CA . SER A 1 137 ? -10.231 3.871 16.565 1.00 91.62 137 SER A CA 1
ATOM 1131 C C . SER A 1 137 ? -11.736 3.663 16.390 1.00 91.62 137 SER A C 1
ATOM 1133 O O . SER A 1 137 ? -12.209 3.493 15.267 1.00 91.62 137 SER A O 1
ATOM 1135 N N . THR A 1 138 ? -12.500 3.778 17.477 1.00 92.06 138 THR A N 1
ATOM 1136 C CA . THR A 1 138 ? -13.964 3.654 17.464 1.00 92.06 138 THR A CA 1
ATOM 1137 C C . THR A 1 138 ? -14.613 4.704 16.558 1.00 92.06 138 THR A C 1
ATOM 1139 O O . THR A 1 138 ? -15.455 4.353 15.732 1.00 92.06 138 THR A O 1
ATOM 1142 N N . LEU A 1 139 ? -14.162 5.964 16.629 1.00 91.38 139 LEU A N 1
ATOM 1143 C CA . LEU A 1 139 ? -14.639 7.036 15.744 1.00 91.38 139 LEU A CA 1
ATOM 1144 C C . LEU A 1 139 ? -14.354 6.728 14.268 1.00 91.38 139 LEU A C 1
ATOM 1146 O O . LEU A 1 139 ? -15.228 6.869 13.418 1.00 91.38 139 LEU A O 1
ATOM 1150 N N . TYR A 1 140 ? -13.155 6.241 13.944 1.00 93.00 140 TYR A N 1
ATOM 1151 C CA . TYR A 1 140 ? -12.826 5.856 12.572 1.00 93.00 140 TYR A CA 1
ATOM 1152 C C . TYR A 1 140 ? -13.650 4.667 12.073 1.00 93.00 140 TYR A C 1
ATOM 1154 O O . TYR A 1 140 ? -14.035 4.650 10.906 1.00 93.00 140 TYR A O 1
ATOM 1162 N N . LEU A 1 141 ? -13.953 3.683 12.921 1.00 93.44 141 LEU A N 1
ATOM 1163 C CA . LEU A 1 141 ? -14.828 2.568 12.546 1.00 93.44 141 LEU A CA 1
ATOM 1164 C C . LEU A 1 141 ? -16.273 3.027 12.302 1.00 93.44 141 LEU A C 1
ATOM 1166 O O . LEU A 1 141 ? -16.930 2.503 11.400 1.00 93.44 141 LEU A O 1
ATOM 1170 N N . GLN A 1 142 ? -16.745 4.025 13.051 1.00 92.44 142 GLN A N 1
ATOM 1171 C CA . GLN A 1 142 ? -18.039 4.662 12.818 1.00 92.44 142 GLN A CA 1
ATOM 1172 C C . GLN A 1 142 ? -18.065 5.434 11.487 1.00 92.44 142 GLN A C 1
ATOM 1174 O O . GLN A 1 142 ? -19.009 5.263 10.711 1.00 92.44 142 GLN A O 1
ATOM 1179 N N . ASP A 1 143 ? -17.014 6.205 11.174 1.00 91.31 143 ASP A N 1
ATOM 1180 C CA . ASP A 1 143 ? -16.860 6.884 9.874 1.00 91.31 143 ASP A CA 1
ATOM 1181 C C . ASP A 1 143 ? -16.913 5.869 8.714 1.00 91.31 143 ASP A C 1
ATOM 1183 O O . ASP A 1 143 ? -17.598 6.084 7.712 1.00 91.31 143 ASP A O 1
ATOM 1187 N N . VAL A 1 144 ? -16.223 4.729 8.863 1.00 93.38 144 VAL A N 1
ATOM 1188 C CA . VAL A 1 144 ? -16.200 3.643 7.867 1.00 93.38 144 VAL A CA 1
ATOM 1189 C C . VAL A 1 144 ? -17.596 3.093 7.603 1.00 93.38 144 VAL A C 1
ATOM 1191 O O . VAL A 1 144 ? -17.961 2.925 6.442 1.00 93.38 144 VAL A O 1
ATOM 1194 N N . PHE A 1 145 ? -18.373 2.812 8.652 1.00 92.88 145 PHE A N 1
ATOM 1195 C CA . PHE A 1 145 ? -19.723 2.271 8.494 1.00 92.88 145 PHE A CA 1
ATOM 1196 C C . PHE A 1 145 ? -20.697 3.300 7.909 1.00 92.88 145 PHE A C 1
ATOM 1198 O O . PHE A 1 145 ? -21.501 2.959 7.047 1.00 92.88 145 PHE A O 1
ATOM 1205 N N . THR A 1 146 ? -20.571 4.569 8.306 1.00 91.38 146 THR A N 1
ATOM 1206 C CA . THR A 1 146 ? -21.380 5.672 7.757 1.00 91.38 146 THR A CA 1
ATOM 1207 C C . THR A 1 146 ? -21.225 5.793 6.238 1.00 91.38 146 THR A C 1
ATOM 1209 O O . THR A 1 146 ? -22.175 6.133 5.540 1.00 91.38 146 THR A O 1
ATOM 1212 N N . GLN A 1 147 ? -20.039 5.488 5.707 1.00 90.62 147 GLN A N 1
ATOM 1213 C CA . GLN A 1 147 ? -19.753 5.570 4.269 1.00 90.62 147 GLN A CA 1
ATOM 1214 C C . GLN A 1 147 ? -19.907 4.249 3.525 1.00 90.62 147 GLN A C 1
ATOM 1216 O O . GLN A 1 147 ? -20.124 4.239 2.317 1.00 90.62 147 GLN A O 1
ATOM 1221 N N . CYS A 1 148 ? -19.776 3.133 4.233 1.00 91.81 148 CYS A N 1
ATOM 1222 C CA . CYS A 1 148 ? -19.962 1.794 3.710 1.00 91.81 148 CYS A CA 1
ATOM 1223 C C . CYS A 1 148 ? -20.848 1.017 4.685 1.00 91.81 148 CYS A C 1
ATOM 1225 O O . CYS A 1 148 ? -20.360 0.340 5.593 1.00 91.81 148 CYS A O 1
ATOM 1227 N N . ASN A 1 149 ? -22.162 1.087 4.463 1.00 92.12 149 ASN A N 1
ATOM 1228 C CA . ASN A 1 149 ? -23.189 0.414 5.271 1.00 92.12 149 ASN A CA 1
ATOM 1229 C C . ASN A 1 149 ? -23.076 -1.126 5.273 1.00 92.12 149 ASN A C 1
ATOM 1231 O O . ASN A 1 149 ? -23.761 -1.801 6.032 1.00 92.12 149 ASN A O 1
ATOM 1235 N N . SER A 1 150 ? -22.190 -1.686 4.447 1.00 95.06 150 SER A N 1
ATOM 1236 C CA . SER A 1 150 ? -21.854 -3.111 4.413 1.00 95.06 150 SER A CA 1
ATOM 1237 C C . SER A 1 150 ? -20.688 -3.482 5.344 1.00 95.06 150 SER A C 1
ATOM 1239 O O . SER A 1 150 ? -20.368 -4.660 5.503 1.00 95.06 150 SER A O 1
ATOM 1241 N N . ALA A 1 151 ? -20.031 -2.511 5.992 1.00 94.75 151 ALA A N 1
ATOM 1242 C CA . ALA A 1 151 ? -18.891 -2.733 6.884 1.00 94.75 151 ALA A CA 1
ATOM 1243 C C . ALA A 1 151 ? -19.311 -3.238 8.283 1.00 94.75 151 ALA A C 1
ATOM 1245 O O . ALA A 1 151 ? -18.935 -2.667 9.311 1.00 94.75 151 ALA A O 1
ATOM 1246 N N . PHE A 1 152 ? -20.069 -4.337 8.345 1.00 94.06 152 PHE A N 1
ATOM 1247 C CA . PHE A 1 152 ? -20.604 -4.906 9.590 1.00 94.06 152 PHE A CA 1
ATOM 1248 C C . PHE A 1 152 ? -19.525 -5.292 10.610 1.00 94.06 152 PHE A C 1
ATOM 1250 O O . PHE A 1 152 ? -19.758 -5.217 11.815 1.00 94.06 152 PHE A O 1
ATOM 1257 N N . GLY A 1 153 ? -18.316 -5.641 10.157 1.00 93.12 153 GLY A N 1
ATOM 1258 C CA . GLY A 1 153 ? -17.175 -5.865 11.050 1.00 93.12 153 GLY A CA 1
ATOM 1259 C C . GLY A 1 153 ? -16.833 -4.622 11.883 1.00 93.12 153 GLY A C 1
ATOM 1260 O O . GLY A 1 153 ? -16.649 -4.730 13.100 1.00 93.12 153 GLY A O 1
ATOM 1261 N N . SER A 1 154 ? -16.831 -3.443 11.253 1.00 93.00 154 SER A N 1
ATOM 1262 C CA . SER A 1 154 ? -16.623 -2.153 11.923 1.00 93.00 154 SER A CA 1
ATOM 1263 C C . SER A 1 154 ? -17.759 -1.856 12.897 1.00 93.00 154 SER A C 1
ATOM 1265 O O . SER A 1 154 ? -17.492 -1.617 14.073 1.00 93.00 154 SER A O 1
ATOM 1267 N N . LEU A 1 155 ? -19.015 -1.979 12.446 1.00 92.69 155 LEU A N 1
ATOM 1268 C CA . LEU A 1 155 ? -20.198 -1.770 13.289 1.00 92.69 155 LEU A CA 1
ATOM 1269 C C . LEU A 1 155 ? -20.175 -2.665 14.534 1.00 92.69 155 LEU A C 1
ATOM 1271 O O . LEU A 1 155 ? -20.353 -2.188 15.651 1.00 92.69 155 LEU A O 1
ATOM 1275 N N . SER A 1 156 ? -19.893 -3.957 14.356 1.00 92.25 156 SER A N 1
ATOM 1276 C CA . SER A 1 156 ? -19.854 -4.919 15.460 1.00 92.25 156 SER A CA 1
ATOM 1277 C C . SER A 1 156 ? -18.821 -4.542 16.527 1.00 92.25 156 SER A C 1
ATOM 1279 O O . SER A 1 156 ? -19.039 -4.771 17.713 1.00 92.25 156 SER A O 1
ATOM 1281 N N . THR A 1 157 ? -17.699 -3.948 16.113 1.00 90.12 157 THR A N 1
ATOM 1282 C CA . THR A 1 157 ? -16.629 -3.522 17.021 1.00 90.12 157 THR A CA 1
ATOM 1283 C C . THR A 1 157 ? -17.042 -2.275 17.798 1.00 90.12 157 THR A C 1
ATOM 1285 O O . THR A 1 157 ? -16.874 -2.251 19.015 1.00 90.12 157 THR A O 1
ATOM 1288 N N . VAL A 1 158 ? -17.665 -1.300 17.127 1.00 90.06 158 VAL A N 1
ATOM 1289 C CA . VAL A 1 158 ? -18.214 -0.088 17.762 1.00 90.06 158 VAL A CA 1
ATOM 1290 C C . VAL A 1 158 ? -19.267 -0.450 18.816 1.00 90.06 158 VAL A C 1
ATOM 1292 O O . VAL A 1 158 ? -19.178 0.001 19.957 1.00 90.06 158 VAL A O 1
ATOM 1295 N N . LEU A 1 159 ? -20.206 -1.343 18.487 1.00 89.62 159 LEU A N 1
ATOM 1296 C CA . LEU A 1 159 ? -21.241 -1.785 19.430 1.00 89.62 159 LEU A CA 1
ATOM 1297 C C . LEU A 1 159 ? -20.649 -2.500 20.654 1.00 89.62 159 LEU A C 1
ATOM 1299 O O . LEU A 1 159 ? -21.071 -2.249 21.781 1.00 89.62 159 LEU A O 1
ATOM 1303 N N . ARG A 1 160 ? -19.633 -3.353 20.458 1.00 87.62 160 ARG A N 1
ATOM 1304 C CA . ARG A 1 160 ? -18.943 -4.039 21.566 1.00 87.62 160 ARG A CA 1
ATOM 1305 C C . ARG A 1 160 ? -18.161 -3.091 22.473 1.00 87.62 160 ARG A C 1
ATOM 1307 O O . ARG A 1 160 ? -18.031 -3.382 23.655 1.00 87.62 160 ARG A O 1
ATOM 1314 N N . SER A 1 161 ? -17.663 -1.969 21.951 1.00 81.12 161 SER A N 1
ATOM 1315 C CA . SER A 1 161 ? -16.998 -0.942 22.767 1.00 81.12 161 SER A CA 1
ATOM 1316 C C . SER A 1 161 ? -17.951 -0.116 23.644 1.00 81.12 161 SER A C 1
ATOM 1318 O O . SER A 1 161 ? -17.488 0.743 24.388 1.00 81.12 161 SER A O 1
ATOM 1320 N N . GLY A 1 162 ? -19.268 -0.359 23.584 1.00 70.44 162 GLY A N 1
ATOM 1321 C CA . GLY A 1 162 ? -20.263 0.387 24.363 1.00 70.44 162 GLY A CA 1
ATOM 1322 C C . GLY A 1 162 ? -20.540 1.797 23.830 1.00 70.44 162 GLY A C 1
ATOM 1323 O O . GLY A 1 162 ? -21.237 2.570 24.483 1.00 70.44 162 GLY A O 1
ATOM 1324 N N . ALA A 1 163 ? -20.021 2.139 22.647 1.00 63.88 163 ALA A N 1
ATOM 1325 C CA . ALA A 1 163 ? -20.337 3.388 21.973 1.00 63.88 163 ALA A CA 1
ATOM 1326 C C . ALA A 1 163 ? -21.756 3.303 21.392 1.00 63.88 163 ALA A C 1
ATOM 1328 O O . ALA A 1 163 ? -22.054 2.423 20.581 1.00 63.88 163 ALA A O 1
ATOM 1329 N N . SER A 1 164 ? -22.646 4.208 21.809 1.00 55.12 164 SER A N 1
ATOM 1330 C CA . SER A 1 164 ? -23.979 4.306 21.223 1.00 55.12 164 SER A CA 1
ATOM 1331 C C . SER A 1 164 ? -23.851 4.790 19.780 1.00 55.12 164 SER A C 1
ATOM 1333 O O . SER A 1 164 ? -23.453 5.921 19.501 1.00 55.12 164 SER A O 1
ATOM 1335 N N . THR A 1 165 ? -24.187 3.924 18.828 1.00 52.16 165 THR A N 1
ATOM 1336 C CA . THR A 1 165 ? -24.401 4.348 17.447 1.00 52.16 165 THR A CA 1
ATOM 1337 C C . THR A 1 165 ? -25.649 5.223 17.444 1.00 52.16 165 THR A C 1
ATOM 1339 O O . THR A 1 165 ? -26.765 4.704 17.478 1.00 52.16 165 THR A O 1
ATOM 1342 N N . GLY A 1 166 ? -25.471 6.545 17.482 1.00 48.69 166 GLY A N 1
ATOM 1343 C CA . GLY A 1 166 ? -26.566 7.491 17.283 1.00 48.69 166 GLY A CA 1
ATOM 1344 C C . GLY A 1 166 ? -27.351 7.094 16.032 1.00 48.69 166 GLY A C 1
ATOM 1345 O O . GLY A 1 166 ? -26.757 6.892 14.973 1.00 48.69 166 GLY A O 1
ATOM 1346 N N . SER A 1 167 ? -28.657 6.892 16.215 1.00 44.50 167 SER A N 1
ATOM 1347 C CA . SER A 1 167 ? -29.627 6.349 15.266 1.00 44.50 167 SER A CA 1
ATOM 1348 C C . SER A 1 167 ? -29.288 6.609 13.800 1.00 44.50 167 SER A C 1
ATOM 1350 O O . SER A 1 167 ? -29.478 7.710 13.295 1.00 44.50 167 SER A O 1
ATOM 1352 N N . THR A 1 168 ? -28.868 5.566 13.089 1.00 42.06 168 THR A N 1
ATOM 1353 C CA . THR A 1 168 ? -29.095 5.498 11.645 1.00 42.06 168 THR A CA 1
ATOM 1354 C C . THR A 1 168 ? -30.192 4.471 11.446 1.00 42.06 168 THR A C 1
ATOM 1356 O O . THR A 1 168 ? -29.964 3.265 11.507 1.00 42.06 168 THR A O 1
ATOM 1359 N N . THR A 1 169 ? -31.417 4.975 11.330 1.00 38.25 169 THR A N 1
ATOM 1360 C CA . THR A 1 169 ? -32.595 4.232 10.895 1.00 38.25 169 THR A CA 1
ATOM 1361 C C . THR A 1 169 ? -32.244 3.416 9.655 1.00 38.25 169 THR A C 1
ATOM 1363 O O . THR A 1 169 ? -32.020 3.967 8.580 1.00 38.25 169 THR A O 1
ATOM 1366 N N . LEU A 1 170 ? -32.202 2.096 9.821 1.00 41.44 170 LEU A N 1
ATOM 1367 C CA . LEU A 1 170 ? -32.329 1.135 8.735 1.00 41.44 170 LEU A CA 1
ATOM 1368 C C . LEU A 1 170 ? -33.759 1.260 8.199 1.00 41.44 170 LEU A C 1
ATOM 1370 O O . LEU A 1 170 ? -34.658 0.545 8.632 1.00 41.44 170 LEU A O 1
ATOM 1374 N N . THR A 1 171 ? -33.999 2.216 7.306 1.00 34.72 171 THR A N 1
ATOM 1375 C CA . THR A 1 171 ? -35.187 2.175 6.456 1.00 34.72 171 THR A CA 1
ATOM 1376 C C . THR A 1 171 ? -34.912 1.171 5.351 1.00 34.72 171 THR A C 1
ATOM 1378 O O . THR A 1 171 ? -34.226 1.473 4.376 1.00 34.72 171 THR A O 1
ATOM 1381 N N . SER A 1 172 ? -35.422 -0.041 5.550 1.00 38.00 172 SER A N 1
ATOM 1382 C CA . SER A 1 172 ? -35.703 -0.973 4.467 1.00 38.00 172 SER A CA 1
ATOM 1383 C C . SER A 1 172 ? -36.758 -0.355 3.550 1.00 38.00 172 SER A C 1
ATOM 1385 O O . SER A 1 172 ? -37.867 -0.075 4.007 1.00 38.00 172 SER A O 1
ATOM 1387 N N . THR A 1 173 ? -36.421 -0.183 2.276 1.00 40.53 173 THR A N 1
ATOM 1388 C CA . THR A 1 173 ? -37.363 -0.188 1.147 1.00 40.53 173 THR A CA 1
ATOM 1389 C C . THR A 1 173 ? -36.689 -0.886 -0.013 1.00 40.53 173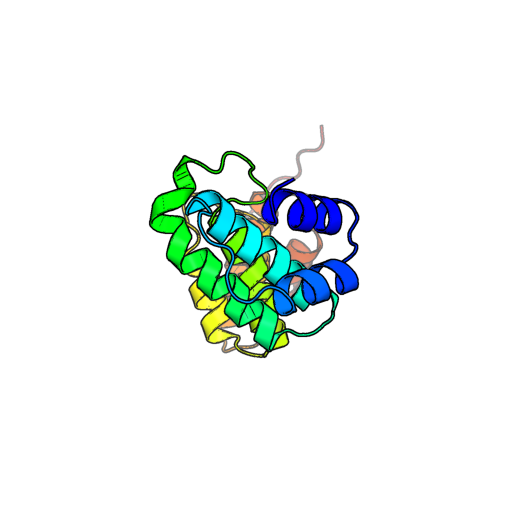 THR A C 1
ATOM 1391 O O . THR A 1 173 ? -35.561 -0.448 -0.340 1.00 40.53 173 THR A O 1
#

Organism: Parelaphostrongylus tenuis (NCBI:txid148309)